Protein AF-A0A3D5SG42-F1 (afdb_monomer_lite)

Sequence (84 aa):
MFRKLFTLFILLALFSFVAPVFAYYSPGSPAGFVNDFAPMMSDGARTQLEQKLVQFAKDTSNEISVVTIASLKGDTIENFAEKL

Secondary structure (DSSP, 8-state):
-HHHHHHHHHHHHHHTT-----S--------SSEEESS--S-HHHHHHHHHHHHHHHHHHS----EEE-S--TT--HHHHHHT-

Structure (mmCIF, N/CA/C/O backbone):
data_AF-A0A3D5SG42-F1
#
_entry.id   AF-A0A3D5SG42-F1
#
loop_
_atom_site.group_PDB
_atom_site.id
_atom_site.type_symbol
_atom_site.label_atom_id
_atom_site.label_alt_id
_atom_site.label_comp_id
_atom_site.label_asym_id
_atom_site.label_entity_id
_atom_site.label_seq_id
_atom_site.pdbx_PDB_ins_code
_atom_site.Cartn_x
_atom_site.Cartn_y
_atom_site.Cartn_z
_atom_site.occupancy
_atom_site.B_iso_or_equiv
_atom_site.auth_seq_id
_atom_site.auth_comp_id
_atom_site.auth_asym_id
_atom_site.auth_atom_id
_atom_site.pdbx_PDB_model_num
ATOM 1 N N . MET A 1 1 ? 55.933 -15.549 2.002 1.00 72.12 1 MET A N 1
ATOM 2 C CA . MET A 1 1 ? 55.202 -14.304 2.333 1.00 72.12 1 MET A CA 1
ATOM 3 C C . MET A 1 1 ? 54.373 -13.793 1.151 1.00 72.12 1 MET A C 1
ATOM 5 O O . MET A 1 1 ? 53.164 -13.688 1.296 1.00 72.12 1 MET A O 1
ATOM 9 N N . PHE A 1 2 ? 54.968 -13.612 -0.037 1.00 80.62 2 PHE A N 1
ATOM 10 C CA . PHE A 1 2 ? 54.287 -13.119 -1.252 1.00 80.62 2 PHE A CA 1
ATOM 11 C C . PHE A 1 2 ? 53.032 -13.892 -1.692 1.00 80.62 2 PHE A C 1
ATOM 13 O O . PHE A 1 2 ? 52.035 -13.269 -2.030 1.00 80.62 2 PHE A O 1
ATOM 20 N N . ARG A 1 3 ? 53.026 -15.233 -1.624 1.00 83.94 3 ARG A N 1
ATOM 21 C CA . ARG A 1 3 ? 51.839 -16.036 -1.991 1.00 83.94 3 ARG A CA 1
ATOM 22 C C . ARG A 1 3 ? 50.622 -15.723 -1.114 1.00 83.94 3 ARG A C 1
ATOM 24 O O . ARG A 1 3 ? 49.526 -15.611 -1.634 1.00 83.94 3 ARG A O 1
ATOM 31 N N . LYS A 1 4 ? 50.826 -15.514 0.192 1.00 85.56 4 LYS A N 1
ATOM 32 C CA . LYS A 1 4 ? 49.746 -15.163 1.130 1.00 85.56 4 LYS A CA 1
ATOM 33 C C . LYS A 1 4 ? 49.217 -13.750 0.874 1.00 85.56 4 LYS A C 1
ATOM 35 O O . LYS A 1 4 ? 48.015 -13.537 0.937 1.00 85.56 4 LYS A O 1
ATOM 40 N N . LEU A 1 5 ? 50.110 -12.814 0.543 1.00 88.38 5 LEU A N 1
ATOM 41 C CA . LEU A 1 5 ? 49.739 -11.438 0.210 1.00 88.38 5 LEU A CA 1
ATOM 42 C C . LEU A 1 5 ? 48.959 -11.363 -1.112 1.00 88.38 5 LEU A C 1
ATOM 44 O O . LEU A 1 5 ? 47.963 -10.657 -1.197 1.00 88.38 5 LEU A O 1
ATOM 48 N N . PHE A 1 6 ? 49.361 -12.153 -2.110 1.00 92.62 6 PHE A N 1
ATOM 49 C CA . PHE A 1 6 ? 48.649 -12.272 -3.382 1.00 92.62 6 PHE A CA 1
ATOM 50 C C . PHE A 1 6 ? 47.261 -12.906 -3.212 1.00 92.62 6 PHE A C 1
ATOM 52 O O . PHE A 1 6 ? 46.280 -12.398 -3.745 1.00 92.62 6 PHE A O 1
ATOM 59 N N . THR A 1 7 ? 47.149 -13.970 -2.408 1.00 92.25 7 THR A N 1
ATOM 60 C CA . THR A 1 7 ? 45.847 -14.564 -2.068 1.00 92.25 7 THR A CA 1
ATOM 61 C C . THR A 1 7 ? 44.946 -13.574 -1.328 1.00 92.25 7 THR A C 1
ATOM 63 O O . THR A 1 7 ? 43.767 -13.478 -1.650 1.00 92.25 7 THR A O 1
ATOM 66 N N . LEU A 1 8 ? 45.489 -12.798 -0.383 1.00 94.00 8 LEU A N 1
ATOM 67 C CA . LEU A 1 8 ? 44.731 -11.767 0.331 1.00 94.00 8 LEU A CA 1
ATOM 68 C C . LEU A 1 8 ? 44.236 -10.662 -0.615 1.00 94.00 8 LEU A C 1
ATOM 70 O O . LEU A 1 8 ? 43.085 -10.248 -0.518 1.00 94.00 8 LEU A O 1
ATOM 74 N N . PHE A 1 9 ? 45.078 -10.227 -1.555 1.00 93.75 9 PHE A N 1
ATOM 75 C CA . PHE A 1 9 ? 44.709 -9.242 -2.571 1.00 93.75 9 PHE A CA 1
ATOM 76 C C . PHE A 1 9 ? 43.561 -9.735 -3.465 1.00 93.75 9 PHE A C 1
ATOM 78 O O . PHE A 1 9 ? 42.610 -8.994 -3.696 1.00 93.75 9 PHE A O 1
ATOM 85 N N . ILE A 1 10 ? 43.598 -11.000 -3.901 1.00 93.06 10 ILE A N 1
ATOM 86 C CA . ILE A 1 10 ? 42.507 -11.611 -4.679 1.00 93.06 10 ILE A CA 1
ATOM 87 C C . ILE A 1 10 ? 41.206 -11.669 -3.868 1.00 93.06 10 ILE A C 1
ATOM 89 O O . ILE A 1 10 ? 40.145 -11.355 -4.400 1.00 93.06 10 ILE A O 1
ATOM 93 N N . LEU A 1 11 ? 41.270 -12.037 -2.584 1.00 92.44 11 LEU A N 1
ATOM 94 C CA . LEU A 1 11 ? 40.084 -12.094 -1.724 1.00 92.44 11 LEU A CA 1
ATOM 95 C C . LEU A 1 11 ? 39.461 -10.710 -1.503 1.00 92.44 11 LEU A C 1
ATOM 97 O O . LEU A 1 11 ? 38.240 -10.584 -1.566 1.00 92.44 11 LEU A O 1
ATOM 101 N N . LEU A 1 12 ? 40.278 -9.670 -1.303 1.00 91.06 12 LEU A N 1
ATOM 102 C CA . LEU A 1 12 ? 39.775 -8.297 -1.209 1.00 91.06 12 LEU A CA 1
ATOM 103 C C . LEU A 1 12 ? 39.138 -7.834 -2.523 1.00 91.06 12 LEU A C 1
ATOM 105 O O . LEU A 1 12 ? 38.052 -7.261 -2.494 1.00 91.06 12 LEU A O 1
ATOM 109 N N . ALA A 1 13 ? 39.780 -8.113 -3.660 1.00 90.94 13 ALA A N 1
ATOM 110 C CA . ALA A 1 13 ? 39.253 -7.748 -4.971 1.00 90.94 13 ALA A CA 1
ATOM 111 C C . ALA A 1 13 ? 37.908 -8.434 -5.261 1.00 90.94 13 ALA A C 1
ATOM 113 O O . ALA A 1 13 ? 37.004 -7.793 -5.786 1.00 90.94 13 ALA A O 1
ATOM 114 N N . LEU A 1 14 ? 37.740 -9.703 -4.870 1.00 89.31 14 LEU A N 1
ATOM 115 C CA . LEU A 1 14 ? 36.469 -10.427 -4.995 1.00 89.31 14 LEU A CA 1
ATOM 116 C C . LEU A 1 14 ? 35.364 -9.829 -4.115 1.00 89.31 14 LEU A C 1
ATOM 118 O O . LEU A 1 14 ? 34.212 -9.765 -4.537 1.00 89.31 14 LEU A O 1
ATOM 122 N N . PHE A 1 15 ? 35.702 -9.356 -2.914 1.00 85.62 15 PHE A N 1
ATOM 123 C CA . PHE A 1 15 ? 34.729 -8.746 -2.008 1.00 85.62 15 PHE A CA 1
ATOM 124 C C . PHE A 1 15 ? 34.267 -7.354 -2.477 1.00 85.62 15 PHE A C 1
ATOM 126 O O . PHE A 1 15 ? 33.153 -6.939 -2.173 1.00 85.62 15 PHE A O 1
ATOM 133 N N . SER A 1 16 ? 35.077 -6.644 -3.273 1.00 84.69 16 SER A N 1
ATOM 134 C CA . SER A 1 16 ? 34.717 -5.330 -3.832 1.00 84.69 16 SER A CA 1
ATOM 135 C C . SER A 1 16 ? 33.586 -5.366 -4.872 1.00 84.69 16 SER A C 1
ATOM 137 O O . SER A 1 16 ? 33.050 -4.312 -5.200 1.00 84.69 16 SER A O 1
ATOM 139 N N . PHE A 1 17 ? 33.196 -6.544 -5.378 1.00 79.75 17 PHE A N 1
ATOM 140 C CA . PHE A 1 17 ? 32.115 -6.697 -6.367 1.00 79.75 17 PHE A CA 1
ATOM 141 C C . PHE A 1 17 ? 30.742 -7.027 -5.762 1.00 79.75 17 PHE A C 1
ATOM 143 O O . PHE A 1 17 ? 29.783 -7.243 -6.505 1.00 79.75 17 PHE A O 1
ATOM 150 N N . VAL A 1 18 ? 30.606 -7.061 -4.434 1.00 80.00 18 VAL A N 1
ATOM 151 C CA . VAL A 1 18 ? 29.307 -7.305 -3.794 1.00 80.00 18 VAL A CA 1
ATOM 152 C C . VAL A 1 18 ? 28.476 -6.019 -3.839 1.00 80.00 18 VAL A C 1
ATOM 154 O O . VAL A 1 18 ? 28.635 -5.129 -3.006 1.00 80.00 18 VAL A O 1
ATOM 157 N N . ALA A 1 19 ? 27.590 -5.904 -4.830 1.00 76.06 19 ALA A N 1
ATOM 158 C CA . ALA A 1 19 ? 26.589 -4.843 -4.855 1.00 76.06 19 ALA A CA 1
ATOM 159 C C . ALA A 1 19 ? 25.517 -5.106 -3.779 1.00 76.06 19 ALA A C 1
ATOM 161 O O . ALA A 1 19 ? 25.094 -6.256 -3.619 1.00 76.06 19 ALA A O 1
ATOM 162 N N . PRO A 1 20 ? 25.045 -4.077 -3.050 1.00 73.19 20 PRO A N 1
ATOM 163 C CA . PRO A 1 20 ? 23.927 -4.243 -2.135 1.00 73.19 20 PRO A CA 1
ATOM 164 C C . PRO A 1 20 ? 22.684 -4.645 -2.935 1.00 73.19 20 PRO A C 1
ATOM 166 O O . PRO A 1 20 ? 22.216 -3.908 -3.802 1.00 73.19 20 PRO A O 1
ATOM 169 N N . VAL A 1 21 ? 22.151 -5.830 -2.647 1.00 71.12 21 VAL A N 1
ATOM 170 C CA . VAL A 1 21 ? 20.852 -6.260 -3.163 1.00 71.12 21 VAL A CA 1
ATOM 171 C C . VAL A 1 21 ? 19.801 -5.769 -2.176 1.00 71.12 21 VAL A C 1
ATOM 173 O O . VAL A 1 21 ? 19.732 -6.246 -1.044 1.00 71.12 21 VAL A O 1
ATOM 176 N N . PHE A 1 22 ? 18.996 -4.788 -2.583 1.00 66.88 22 PHE A N 1
ATOM 177 C CA . PHE A 1 22 ? 17.849 -4.354 -1.792 1.00 66.88 22 PHE A CA 1
ATOM 178 C C . PHE A 1 22 ? 16.763 -5.430 -1.871 1.00 66.88 22 PHE A C 1
ATOM 180 O O . PHE A 1 22 ? 16.127 -5.606 -2.905 1.00 66.88 22 PHE A O 1
ATOM 187 N N . ALA A 1 23 ? 16.565 -6.161 -0.773 1.00 71.81 23 ALA A N 1
ATOM 188 C CA . ALA A 1 23 ? 15.529 -7.190 -0.657 1.00 71.81 23 ALA A CA 1
ATOM 189 C C . ALA A 1 23 ? 14.109 -6.611 -0.492 1.00 71.81 23 ALA A C 1
ATOM 191 O O . ALA A 1 23 ? 13.139 -7.365 -0.433 1.00 71.81 23 ALA A O 1
ATOM 192 N N . TYR A 1 24 ? 13.981 -5.288 -0.368 1.00 79.19 24 TYR A N 1
ATOM 193 C CA . TYR A 1 24 ? 12.712 -4.582 -0.254 1.00 79.19 24 TYR A CA 1
ATOM 194 C C . TYR A 1 24 ? 12.744 -3.314 -1.102 1.00 79.19 24 TYR A C 1
ATOM 196 O O . TYR A 1 24 ? 13.701 -2.539 -1.054 1.00 79.19 24 TYR A O 1
ATOM 204 N N . TYR A 1 25 ? 11.677 -3.113 -1.864 1.00 85.56 25 TYR A N 1
ATOM 205 C CA . TYR A 1 25 ? 11.408 -1.893 -2.606 1.00 85.56 25 TYR A CA 1
ATOM 206 C C . TYR A 1 25 ? 10.228 -1.195 -1.930 1.00 85.56 25 TYR A C 1
ATOM 208 O O . TYR A 1 25 ? 9.110 -1.700 -1.972 1.00 85.56 25 TYR A O 1
ATOM 216 N N . SER A 1 26 ? 10.482 -0.041 -1.308 1.00 89.31 26 SER A N 1
ATOM 217 C CA . SER A 1 26 ? 9.409 0.771 -0.735 1.00 89.31 26 SER A CA 1
ATOM 218 C C . SER A 1 26 ? 8.625 1.467 -1.854 1.00 89.31 26 SER A C 1
ATOM 220 O O . SER A 1 26 ? 9.244 2.104 -2.715 1.00 89.31 26 SER A O 1
ATOM 222 N N . PRO A 1 27 ? 7.283 1.390 -1.851 1.00 91.56 27 PRO A N 1
ATOM 223 C CA . PRO A 1 27 ? 6.466 2.049 -2.863 1.00 91.56 27 PRO A CA 1
ATOM 224 C C . PRO A 1 27 ? 6.309 3.564 -2.625 1.00 91.56 27 PRO A C 1
ATOM 226 O O . PRO A 1 27 ? 5.940 4.285 -3.549 1.00 91.56 27 PRO A O 1
ATOM 229 N N . GLY A 1 28 ? 6.629 4.061 -1.425 1.00 91.12 28 GLY A N 1
ATOM 230 C CA . GLY A 1 28 ? 6.528 5.472 -1.050 1.00 91.12 28 GLY A CA 1
ATOM 231 C C . GLY A 1 28 ? 6.193 5.661 0.430 1.00 91.12 28 GLY A C 1
ATOM 232 O O . GLY A 1 2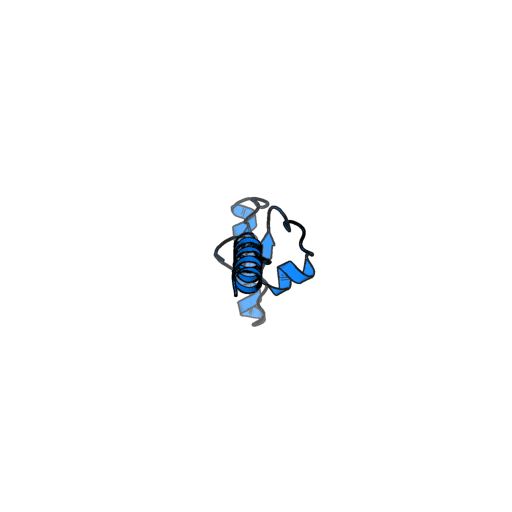8 ? 6.053 4.693 1.176 1.00 91.12 28 GLY A O 1
ATOM 233 N N . SER A 1 29 ? 6.065 6.917 0.866 1.00 93.06 29 SER A N 1
ATOM 234 C CA . SER A 1 29 ? 5.582 7.231 2.216 1.00 93.06 29 SER A CA 1
ATOM 235 C C . SER A 1 29 ? 4.056 7.122 2.279 1.00 93.06 29 SER A C 1
ATOM 237 O O . SER A 1 29 ? 3.390 7.632 1.373 1.00 93.06 29 SER A O 1
ATOM 239 N N . PRO A 1 30 ? 3.490 6.500 3.326 1.00 92.75 30 PRO A N 1
ATOM 240 C CA . PRO A 1 30 ? 2.047 6.399 3.473 1.00 92.75 30 PRO A CA 1
ATOM 241 C C . PRO A 1 30 ? 1.418 7.783 3.692 1.00 92.75 30 PRO A C 1
ATOM 243 O O . PRO A 1 30 ? 1.972 8.626 4.399 1.00 92.75 30 PRO A O 1
ATOM 246 N N . ALA A 1 31 ? 0.259 8.008 3.078 1.00 91.50 31 ALA A N 1
ATOM 247 C CA . ALA A 1 31 ? -0.498 9.259 3.134 1.00 91.50 31 ALA A CA 1
ATOM 248 C C . ALA A 1 31 ? -1.837 9.129 3.886 1.00 91.50 31 ALA A C 1
ATOM 250 O O . ALA A 1 31 ? -2.443 10.145 4.222 1.00 91.50 31 ALA A O 1
ATOM 251 N N . GLY A 1 32 ? -2.294 7.902 4.147 1.00 95.31 32 GLY A N 1
ATOM 252 C CA . GLY A 1 32 ? -3.570 7.602 4.799 1.00 95.31 32 GLY A CA 1
ATOM 253 C C . GLY A 1 32 ? -3.892 6.108 4.749 1.00 95.31 32 GLY A C 1
ATOM 254 O O . GLY A 1 32 ? -2.993 5.285 4.548 1.00 95.31 32 GLY A O 1
ATOM 255 N N . PHE A 1 33 ? -5.174 5.764 4.889 1.00 97.88 33 PHE A N 1
ATOM 256 C CA . PHE A 1 33 ? -5.648 4.380 4.765 1.00 97.88 33 PHE A CA 1
ATOM 257 C C . PHE A 1 33 ? -5.599 3.883 3.310 1.00 97.88 33 PHE A C 1
ATOM 259 O O . PHE A 1 33 ? -5.520 2.682 3.077 1.00 97.88 33 PHE A O 1
ATOM 266 N N . VAL A 1 34 ? -5.619 4.774 2.316 1.00 98.12 34 VAL A N 1
ATOM 267 C CA . VAL A 1 34 ? -5.533 4.448 0.887 1.00 98.12 34 VAL A CA 1
ATOM 268 C C . VAL A 1 34 ? -4.282 5.066 0.265 1.00 98.12 34 VAL A C 1
ATOM 270 O O . VAL A 1 34 ? -4.160 6.282 0.119 1.00 98.12 34 VAL A O 1
ATOM 273 N N . ASN A 1 35 ? -3.369 4.207 -0.180 1.00 97.31 35 ASN A N 1
ATOM 274 C CA . ASN A 1 35 ? -2.071 4.562 -0.745 1.00 97.31 35 ASN A CA 1
ATOM 275 C C . ASN A 1 35 ? -1.976 4.075 -2.200 1.00 97.31 35 ASN A C 1
ATOM 277 O O . ASN A 1 35 ? -1.565 2.948 -2.478 1.00 97.31 35 ASN A O 1
ATOM 281 N N . ASP A 1 36 ? -2.399 4.925 -3.138 1.00 97.12 36 ASP A N 1
ATOM 282 C CA . ASP A 1 36 ? -2.429 4.605 -4.570 1.00 97.12 36 ASP A CA 1
ATOM 283 C C . ASP A 1 36 ? -1.112 4.996 -5.268 1.00 97.12 36 ASP A C 1
ATOM 285 O O . ASP A 1 36 ? -1.011 6.073 -5.857 1.00 97.12 36 ASP A O 1
ATOM 289 N N . PHE A 1 37 ? -0.082 4.145 -5.184 1.00 96.62 37 PHE A N 1
ATOM 290 C CA . PHE A 1 37 ? 1.222 4.400 -5.820 1.00 96.62 37 PHE A CA 1
ATOM 291 C C . PHE A 1 37 ? 1.273 3.965 -7.297 1.00 96.62 37 PHE A C 1
ATOM 293 O O . PHE A 1 37 ? 2.301 4.127 -7.958 1.00 96.62 37 PHE A O 1
ATOM 300 N N . ALA A 1 38 ? 0.181 3.406 -7.829 1.00 96.38 38 ALA A N 1
ATOM 301 C CA . ALA A 1 38 ? 0.078 2.878 -9.193 1.00 96.38 38 ALA A CA 1
ATOM 302 C C . ALA A 1 38 ? -0.964 3.599 -10.074 1.00 96.38 38 ALA A C 1
ATOM 304 O O . ALA A 1 38 ? -1.371 3.058 -11.100 1.00 96.38 38 ALA A O 1
ATOM 305 N N . PRO A 1 39 ? -1.290 4.857 -9.74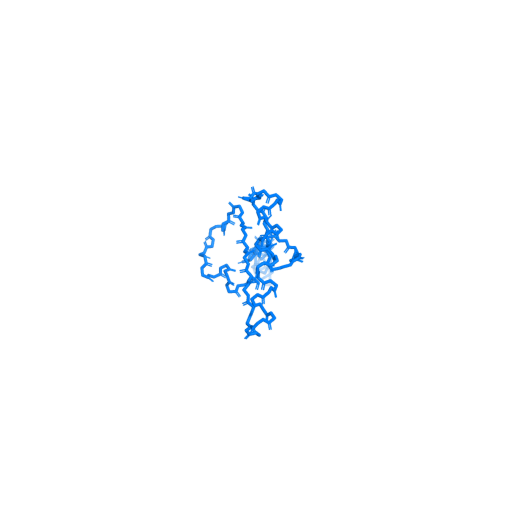6 1.00 94.00 39 PRO A N 1
ATOM 306 C CA . PRO A 1 39 ? -2.492 5.583 -10.196 1.00 94.00 39 PRO A CA 1
ATOM 307 C C . PRO A 1 39 ? -3.671 4.720 -10.691 1.00 94.00 39 PRO A C 1
ATOM 309 O O . PRO A 1 39 ? -4.156 4.883 -11.811 1.00 94.00 39 PRO A O 1
ATOM 312 N N . MET A 1 40 ? -4.125 3.775 -9.865 1.00 96.88 40 MET A N 1
ATOM 313 C CA . MET A 1 40 ? -5.193 2.828 -10.212 1.00 96.88 40 MET A CA 1
ATOM 314 C C . MET A 1 40 ? -6.590 3.363 -9.883 1.00 96.88 40 MET A C 1
ATOM 316 O O . MET A 1 40 ? -7.587 2.765 -10.291 1.00 96.88 40 MET A O 1
ATOM 320 N N . MET A 1 41 ? -6.685 4.461 -9.130 1.00 96.94 41 MET A N 1
ATOM 321 C CA . MET A 1 41 ? -7.943 5.049 -8.685 1.00 96.94 41 MET A CA 1
ATOM 322 C C . MET A 1 41 ? -8.068 6.499 -9.158 1.00 96.94 41 MET A C 1
ATOM 324 O O . MET A 1 41 ? -7.097 7.248 -9.219 1.00 96.94 41 MET A O 1
ATOM 328 N N . SER A 1 42 ? -9.295 6.931 -9.458 1.00 98.00 42 SER A N 1
ATOM 329 C CA . SER A 1 42 ? -9.577 8.362 -9.591 1.00 98.00 42 SER A CA 1
ATOM 330 C C . SER A 1 42 ? -9.531 9.037 -8.219 1.00 98.00 42 SER A C 1
ATOM 332 O O . SER A 1 42 ? -9.792 8.396 -7.197 1.00 98.00 42 SER A O 1
ATOM 334 N N . ASP A 1 43 ? -9.286 10.349 -8.185 1.00 96.19 43 ASP A N 1
ATOM 335 C CA . ASP A 1 43 ? -9.271 11.108 -6.928 1.00 96.19 43 ASP A CA 1
ATOM 336 C C . ASP A 1 43 ? -10.569 10.941 -6.130 1.00 96.19 43 ASP A C 1
ATOM 338 O O . ASP A 1 43 ? -10.532 10.707 -4.924 1.00 96.19 43 ASP A O 1
ATOM 342 N N . GLY A 1 44 ? -11.719 10.968 -6.812 1.00 98.12 44 GLY A N 1
ATOM 343 C CA . GLY A 1 44 ? -13.020 10.770 -6.175 1.00 98.12 44 GLY A CA 1
ATOM 344 C C . GLY A 1 44 ? -13.179 9.379 -5.556 1.00 98.12 44 GLY A C 1
ATOM 345 O O . GLY A 1 44 ? -13.654 9.270 -4.427 1.00 98.12 44 GLY A O 1
ATOM 346 N N . ALA A 1 45 ? -12.753 8.321 -6.256 1.00 98.12 45 ALA A N 1
ATOM 347 C CA . ALA A 1 45 ? -12.817 6.954 -5.737 1.00 98.12 45 ALA A CA 1
ATOM 348 C C . ALA A 1 45 ? -11.883 6.763 -4.534 1.00 98.12 45 ALA A C 1
ATOM 350 O O . ALA A 1 45 ? -12.291 6.18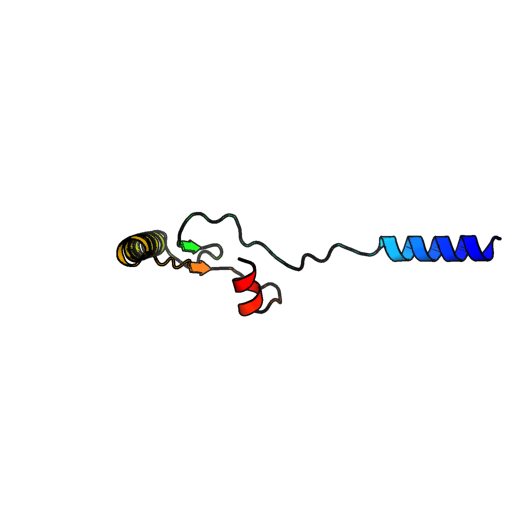9 -3.524 1.00 98.12 45 ALA A O 1
ATOM 351 N N . ARG A 1 46 ? -10.664 7.310 -4.613 1.00 97.81 46 ARG A N 1
ATOM 352 C CA . ARG A 1 46 ? -9.691 7.295 -3.517 1.00 97.81 46 ARG A CA 1
ATOM 353 C C . ARG A 1 46 ? -10.239 7.999 -2.276 1.00 97.81 46 ARG A C 1
ATOM 355 O O . ARG A 1 46 ? -10.220 7.417 -1.199 1.00 97.81 46 ARG A O 1
ATOM 362 N N . THR A 1 47 ? -10.788 9.207 -2.420 1.00 98.12 47 THR A N 1
ATOM 363 C CA . THR A 1 47 ? -11.369 9.957 -1.294 1.00 98.12 47 THR A CA 1
ATOM 364 C C . THR A 1 47 ? -12.567 9.239 -0.671 1.00 98.12 47 THR A C 1
ATOM 366 O O . THR A 1 47 ? -12.682 9.199 0.552 1.00 98.12 47 THR A O 1
ATOM 369 N N . GLN A 1 48 ? -13.451 8.652 -1.481 1.00 98.56 48 GLN A N 1
ATOM 370 C CA . GLN A 1 48 ? -14.598 7.898 -0.963 1.00 98.56 48 GLN A CA 1
ATOM 371 C C . GLN A 1 48 ? -14.160 6.645 -0.195 1.00 98.56 48 GLN A C 1
ATOM 373 O O . GLN A 1 48 ? -14.709 6.351 0.869 1.00 98.56 48 GLN A O 1
ATOM 378 N N . LEU A 1 49 ? -13.165 5.916 -0.711 1.00 98.56 49 LEU A N 1
ATOM 379 C CA . LEU A 1 49 ? -12.618 4.745 -0.033 1.00 98.56 49 LEU A CA 1
ATOM 380 C C . LEU A 1 49 ? -11.930 5.139 1.280 1.00 98.56 49 LEU A C 1
ATOM 382 O O . LEU A 1 49 ? -12.217 4.528 2.303 1.00 98.56 49 LEU A O 1
ATOM 386 N N . GLU A 1 50 ? -11.118 6.198 1.276 1.00 98.62 50 GLU A N 1
ATOM 387 C CA . GLU A 1 50 ? -10.469 6.737 2.478 1.00 98.62 50 GLU A CA 1
ATOM 388 C C . GLU A 1 50 ? -11.496 7.037 3.576 1.00 98.62 50 GLU A C 1
ATOM 390 O O . GLU A 1 50 ? -11.386 6.544 4.695 1.00 98.62 50 GLU A O 1
ATOM 395 N N . GLN A 1 51 ? -12.558 7.779 3.248 1.00 98.62 51 GLN A N 1
ATOM 396 C CA . GLN A 1 51 ? -13.615 8.120 4.205 1.00 98.62 51 GLN A CA 1
ATOM 397 C C . GLN A 1 51 ? -14.307 6.880 4.775 1.00 98.62 51 GLN A C 1
ATOM 399 O O . GLN A 1 51 ? -14.605 6.827 5.970 1.00 98.62 51 GLN A O 1
ATOM 404 N N . LYS A 1 52 ? -14.537 5.866 3.936 1.00 98.75 52 LYS A N 1
ATOM 405 C CA . LYS A 1 52 ? -15.129 4.599 4.367 1.00 98.75 52 LYS A CA 1
ATOM 406 C C . LYS A 1 52 ? -14.222 3.861 5.352 1.00 98.75 52 LYS A C 1
ATOM 408 O O . LYS A 1 52 ? -14.722 3.355 6.354 1.00 98.75 52 LYS A O 1
ATOM 413 N N . LEU A 1 53 ? -12.918 3.804 5.087 1.00 98.75 53 LEU A N 1
ATOM 414 C CA . LEU A 1 53 ? -11.951 3.124 5.954 1.00 98.75 53 LEU A CA 1
ATOM 415 C C . LEU A 1 53 ? -11.731 3.886 7.268 1.00 98.75 53 LEU A C 1
ATOM 417 O O . LEU A 1 53 ? -11.710 3.266 8.327 1.00 98.75 53 LEU A O 1
ATOM 421 N N . VAL A 1 54 ? -11.711 5.222 7.228 1.00 98.56 54 VAL A N 1
ATOM 422 C CA . VAL A 1 54 ? -11.713 6.075 8.430 1.00 98.56 54 VAL A CA 1
ATOM 423 C C . VAL A 1 54 ? -12.935 5.787 9.305 1.00 98.56 54 VAL A C 1
ATOM 425 O O . VAL A 1 54 ? -12.812 5.673 10.524 1.00 98.56 54 VAL A O 1
ATOM 428 N N . GLN A 1 55 ? -14.126 5.687 8.706 1.00 98.75 55 GLN A N 1
ATOM 429 C CA . GLN A 1 55 ? -15.349 5.400 9.454 1.00 98.75 55 GLN A CA 1
ATOM 430 C C . GLN A 1 55 ? -15.331 3.980 10.031 1.00 98.75 55 GLN A C 1
ATOM 432 O O . GLN A 1 55 ? -15.628 3.797 11.206 1.00 98.75 55 GLN A O 1
ATOM 437 N N . PHE A 1 56 ? -14.890 2.992 9.248 1.00 98.81 56 PHE A N 1
ATOM 438 C CA . PHE A 1 56 ? -14.717 1.618 9.717 1.00 98.81 56 PHE A CA 1
ATOM 439 C C . PHE A 1 56 ? -13.766 1.529 10.921 1.00 98.81 56 PHE A C 1
ATOM 441 O O . PHE A 1 56 ? -14.081 0.850 11.901 1.00 98.81 56 PHE A O 1
ATOM 448 N N . ALA A 1 57 ? -12.640 2.247 10.879 1.00 98.69 57 ALA A N 1
ATOM 449 C CA . ALA A 1 57 ? -11.686 2.292 11.982 1.00 98.69 57 ALA A CA 1
ATOM 450 C C . ALA A 1 57 ? -12.296 2.894 13.252 1.00 98.69 57 ALA A C 1
ATOM 452 O O . ALA A 1 57 ? -12.105 2.354 14.340 1.00 98.69 57 ALA A O 1
ATOM 453 N N . LYS A 1 58 ? -13.100 3.956 13.124 1.00 98.50 58 LYS A N 1
ATOM 454 C CA . LYS A 1 58 ? -13.834 4.544 14.258 1.00 98.50 58 LYS A CA 1
ATOM 455 C C . LYS A 1 58 ? -14.869 3.589 14.846 1.00 98.50 58 LYS A C 1
ATOM 457 O O . LYS A 1 58 ? -14.972 3.489 16.064 1.00 98.50 58 LYS A O 1
ATOM 462 N N . ASP A 1 59 ? -15.616 2.896 13.993 1.00 98.69 59 ASP A N 1
ATOM 463 C CA . ASP A 1 59 ? -16.744 2.063 14.420 1.00 98.69 59 ASP A CA 1
ATOM 464 C C . ASP A 1 59 ? -16.299 0.727 15.019 1.00 98.69 59 ASP A C 1
ATOM 466 O O . ASP A 1 59 ? -16.990 0.158 15.862 1.00 98.69 59 ASP A O 1
ATOM 470 N N . THR A 1 60 ? -15.147 0.212 14.586 1.00 98.50 60 THR A N 1
ATOM 471 C CA . THR A 1 60 ? -14.700 -1.142 14.939 1.00 98.50 60 THR A CA 1
ATOM 472 C C . THR A 1 60 ? -13.401 -1.182 15.731 1.00 98.50 60 THR A C 1
ATOM 474 O O . THR A 1 60 ? -13.056 -2.238 16.252 1.00 98.50 60 THR A O 1
ATOM 477 N N . SER A 1 61 ? -12.672 -0.064 15.819 1.00 98.19 61 SER A N 1
ATOM 478 C CA . SER A 1 61 ? -11.290 -0.009 16.320 1.00 98.19 61 SER A CA 1
ATOM 479 C C . SER A 1 61 ? -10.295 -0.889 15.537 1.00 98.19 61 SER A C 1
ATOM 481 O O . SER A 1 61 ? -9.182 -1.103 16.009 1.00 98.19 61 SER A O 1
ATOM 483 N N . ASN A 1 62 ? -10.668 -1.390 14.349 1.00 98.31 62 ASN A N 1
ATOM 484 C CA . ASN A 1 62 ? -9.782 -2.133 13.447 1.00 98.31 62 ASN A CA 1
ATOM 485 C C . ASN A 1 62 ? -9.383 -1.270 12.249 1.00 98.31 62 ASN A C 1
ATOM 487 O O . ASN A 1 62 ? -10.220 -0.589 11.660 1.00 98.31 62 ASN A O 1
ATOM 491 N N . GLU A 1 63 ? -8.123 -1.356 11.838 1.00 97.56 63 GLU A N 1
ATOM 492 C CA . GLU A 1 63 ? -7.588 -0.617 10.697 1.00 97.56 63 GL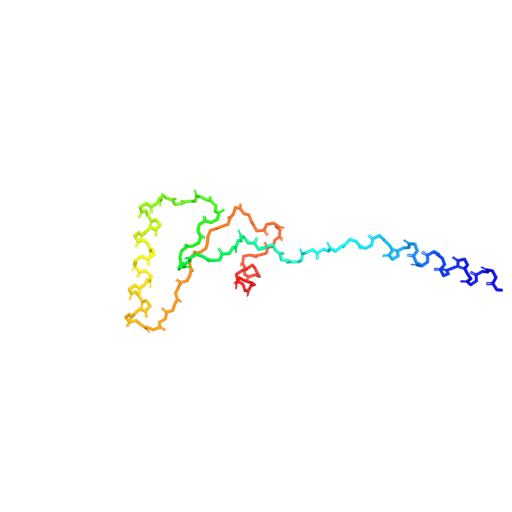U A CA 1
ATOM 493 C C . GLU A 1 63 ? -7.473 -1.506 9.454 1.00 97.56 63 GLU A C 1
ATOM 495 O O . GLU A 1 63 ? -7.075 -2.668 9.531 1.00 97.56 63 GLU A O 1
ATOM 500 N N . ILE A 1 64 ? -7.820 -0.943 8.295 1.00 97.75 64 ILE A N 1
ATOM 501 C CA . ILE A 1 64 ? -7.604 -1.555 6.984 1.00 97.75 64 ILE A CA 1
ATOM 502 C C . ILE A 1 64 ? -6.845 -0.538 6.136 1.00 97.75 64 ILE A C 1
ATOM 504 O O . ILE A 1 64 ? -7.355 0.556 5.900 1.00 97.75 64 ILE A O 1
ATOM 508 N N . SER A 1 65 ? -5.663 -0.922 5.653 1.00 96.94 65 SER A N 1
ATOM 509 C CA . SER A 1 65 ? -4.894 -0.150 4.676 1.00 96.94 65 SER A CA 1
ATOM 510 C C . SER A 1 65 ? -5.017 -0.783 3.290 1.00 96.94 65 SER A C 1
ATOM 512 O O . SER A 1 65 ? -4.971 -2.005 3.140 1.00 96.94 65 SER A O 1
ATOM 514 N N . VAL A 1 66 ? -5.194 0.049 2.269 1.00 97.38 66 VAL A N 1
ATOM 515 C CA . VAL A 1 66 ? -5.282 -0.345 0.863 1.00 97.38 66 VAL A CA 1
ATOM 516 C C . VAL A 1 66 ? -4.117 0.286 0.126 1.00 97.38 66 VAL A C 1
ATOM 518 O O . VAL A 1 66 ? -4.015 1.507 0.046 1.00 97.38 66 VAL A O 1
ATOM 521 N N . VAL A 1 67 ? -3.250 -0.545 -0.445 1.00 97.00 67 VAL A N 1
ATOM 522 C CA . VAL A 1 67 ? -2.062 -0.100 -1.176 1.00 97.00 67 VAL A CA 1
ATOM 523 C C . VAL A 1 67 ? -2.121 -0.632 -2.601 1.00 97.00 67 VAL A C 1
ATOM 525 O O . VAL A 1 67 ? -2.376 -1.816 -2.816 1.00 97.00 67 VAL A O 1
ATOM 528 N N . THR A 1 68 ? -1.863 0.229 -3.583 1.00 96.50 68 THR A N 1
ATOM 529 C CA . THR A 1 68 ? -1.612 -0.193 -4.966 1.00 96.50 68 THR A CA 1
ATOM 530 C C . THR A 1 68 ? -0.157 0.093 -5.308 1.00 96.50 68 THR A C 1
ATOM 532 O O . THR A 1 68 ? 0.408 1.113 -4.918 1.00 96.50 68 THR A O 1
ATOM 535 N N . ILE A 1 69 ? 0.467 -0.824 -6.039 1.00 95.69 69 ILE A N 1
ATOM 536 C CA . ILE A 1 69 ? 1.856 -0.715 -6.486 1.00 95.69 69 ILE A CA 1
ATOM 537 C C . ILE A 1 69 ? 1.935 -1.129 -7.950 1.00 95.69 69 ILE A C 1
ATOM 539 O O . ILE A 1 69 ? 1.195 -2.001 -8.401 1.00 95.69 69 ILE A O 1
ATOM 543 N N . ALA A 1 70 ? 2.839 -0.509 -8.707 1.00 94.38 70 ALA A N 1
ATOM 544 C CA . ALA A 1 70 ? 2.952 -0.782 -10.139 1.00 94.38 70 ALA A CA 1
ATOM 545 C C . ALA A 1 70 ? 3.539 -2.176 -10.434 1.00 94.38 70 ALA A C 1
ATOM 547 O O . ALA A 1 70 ? 3.363 -2.712 -11.525 1.00 94.38 70 ALA A O 1
ATOM 548 N N . SER A 1 71 ? 4.298 -2.750 -9.495 1.00 93.50 71 SER A N 1
ATOM 549 C CA . SER A 1 71 ? 4.959 -4.046 -9.658 1.00 93.50 71 SER A CA 1
ATOM 550 C C . SER A 1 71 ? 5.493 -4.568 -8.325 1.00 93.50 71 SER A C 1
ATOM 552 O O . SER A 1 71 ? 5.979 -3.784 -7.515 1.00 93.50 71 SER A O 1
ATOM 554 N N . LEU A 1 72 ? 5.513 -5.895 -8.162 1.00 93.12 72 LEU A N 1
ATOM 555 C CA . LEU A 1 72 ? 6.182 -6.592 -7.055 1.00 93.12 72 LEU A CA 1
ATOM 556 C C . LEU A 1 72 ? 7.706 -6.710 -7.231 1.00 93.12 72 LEU A C 1
ATOM 558 O O . LEU A 1 72 ? 8.390 -7.207 -6.346 1.00 93.12 72 LEU A O 1
ATOM 562 N N . LYS A 1 73 ? 8.257 -6.297 -8.383 1.00 91.62 73 LYS A N 1
ATOM 563 C CA . LYS A 1 73 ? 9.705 -6.340 -8.683 1.00 91.62 73 LYS A CA 1
ATOM 564 C C . LYS A 1 73 ? 10.363 -7.715 -8.459 1.00 91.62 73 LYS A C 1
ATOM 566 O O . LYS A 1 73 ? 11.546 -7.791 -8.146 1.00 91.62 73 LYS A O 1
ATOM 571 N N . GLY A 1 74 ? 9.610 -8.791 -8.690 1.00 90.62 74 GLY A N 1
ATOM 572 C CA . GLY A 1 74 ? 10.083 -10.170 -8.529 1.00 90.62 74 GLY A CA 1
ATOM 573 C C . GLY A 1 74 ? 9.867 -10.759 -7.133 1.00 90.62 74 GLY A C 1
ATOM 574 O O . GLY A 1 74 ? 10.265 -11.898 -6.911 1.00 90.62 74 GLY A O 1
ATOM 575 N N . ASP A 1 75 ? 9.233 -10.021 -6.219 1.00 91.50 75 ASP A N 1
ATOM 576 C CA . ASP A 1 75 ? 8.797 -10.533 -4.920 1.00 91.50 75 ASP A CA 1
ATOM 577 C C . ASP A 1 75 ? 7.424 -11.235 -5.002 1.00 91.50 75 ASP A C 1
ATOM 579 O O . ASP A 1 75 ? 6.688 -11.101 -5.985 1.00 91.50 75 ASP A O 1
ATOM 583 N N . THR A 1 76 ? 7.072 -11.981 -3.955 1.00 94.00 76 THR A N 1
ATOM 584 C CA . THR A 1 76 ? 5.718 -12.519 -3.739 1.00 94.00 76 THR A CA 1
ATOM 585 C C . THR A 1 76 ? 4.820 -11.461 -3.105 1.00 94.00 76 THR A C 1
ATOM 587 O O . THR A 1 76 ? 5.303 -10.570 -2.403 1.00 94.00 76 THR A O 1
ATOM 590 N N . ILE A 1 77 ? 3.509 -11.549 -3.335 1.00 93.69 77 ILE A N 1
ATOM 591 C CA . ILE A 1 77 ? 2.564 -10.584 -2.759 1.00 93.69 77 ILE A CA 1
ATOM 592 C C . ILE A 1 77 ? 2.526 -10.687 -1.231 1.00 93.69 77 ILE A C 1
ATOM 594 O O . ILE A 1 77 ? 2.428 -9.670 -0.555 1.00 93.69 77 ILE A O 1
ATOM 598 N N . GLU A 1 78 ? 2.678 -11.893 -0.687 1.00 94.81 78 GLU A N 1
ATOM 599 C CA . GLU A 1 78 ? 2.678 -12.168 0.747 1.00 94.81 78 GLU A CA 1
ATOM 600 C C . GLU A 1 78 ? 3.895 -11.543 1.434 1.00 94.81 78 GLU A C 1
ATOM 602 O O . GLU A 1 78 ? 3.743 -10.820 2.415 1.00 94.81 78 GLU A O 1
ATOM 607 N N . ASN A 1 79 ? 5.098 -11.767 0.892 1.00 93.19 79 ASN A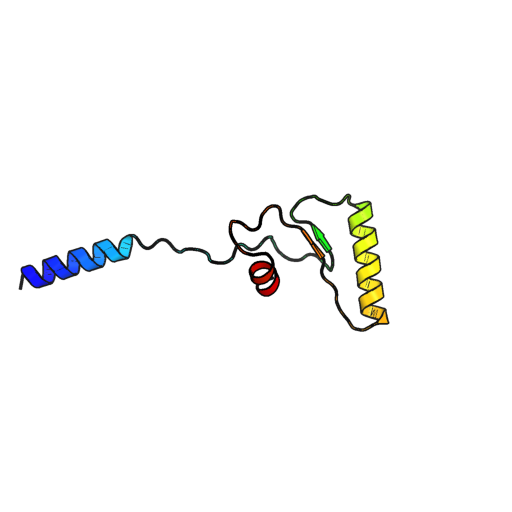 N 1
ATOM 608 C CA . ASN A 1 79 ? 6.326 -11.182 1.437 1.00 93.19 79 ASN A CA 1
ATOM 609 C C . ASN A 1 79 ? 6.359 -9.659 1.262 1.00 93.19 79 ASN A C 1
ATOM 611 O O . ASN A 1 79 ? 6.911 -8.953 2.099 1.00 93.19 79 ASN A O 1
ATOM 615 N N . PHE A 1 80 ? 5.777 -9.134 0.182 1.00 92.88 80 PHE A N 1
ATOM 616 C CA . PHE A 1 80 ? 5.669 -7.690 0.011 1.00 92.88 80 PHE A CA 1
ATOM 617 C C . PHE A 1 80 ? 4.719 -7.081 1.048 1.00 92.88 80 PHE A C 1
ATOM 619 O O . PHE A 1 80 ? 5.066 -6.085 1.672 1.00 92.88 80 PHE A O 1
ATOM 626 N N . ALA A 1 81 ? 3.551 -7.697 1.259 1.00 93.06 81 ALA A N 1
ATOM 627 C CA . ALA A 1 81 ? 2.555 -7.227 2.217 1.00 93.06 81 ALA A CA 1
ATOM 628 C C . ALA A 1 81 ? 3.044 -7.282 3.672 1.00 93.06 81 ALA A C 1
ATOM 630 O O . ALA A 1 81 ? 2.676 -6.419 4.459 1.00 93.06 81 ALA A O 1
ATOM 631 N N . GLU A 1 82 ? 3.879 -8.261 4.027 1.00 93.25 82 GLU A N 1
ATOM 632 C CA . GLU A 1 82 ? 4.469 -8.377 5.369 1.00 93.25 82 GLU A CA 1
ATOM 633 C C . GLU A 1 82 ? 5.503 -7.280 5.675 1.00 93.25 82 GLU A C 1
ATOM 635 O O . GLU A 1 82 ? 5.638 -6.875 6.826 1.00 93.25 82 GLU A O 1
ATOM 640 N N . LYS A 1 83 ? 6.186 -6.756 4.649 1.00 90.19 83 LYS A N 1
ATOM 641 C CA . LYS A 1 83 ? 7.203 -5.696 4.781 1.00 90.19 83 LYS A CA 1
ATOM 642 C C . LYS A 1 83 ? 6.651 -4.266 4.736 1.00 90.19 83 LYS A C 1
ATOM 644 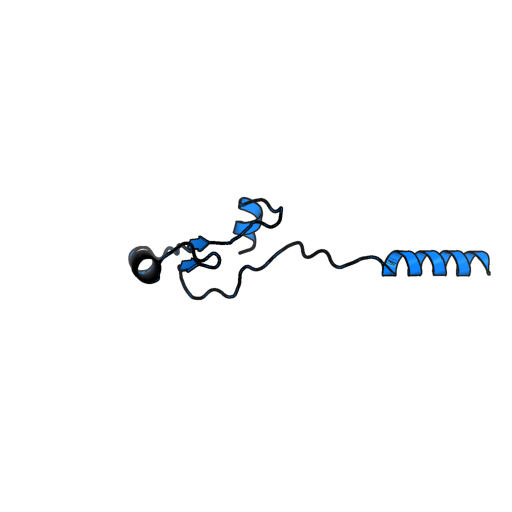O O . LYS A 1 83 ? 7.436 -3.330 4.917 1.00 90.19 83 LYS A O 1
ATOM 649 N N . LEU A 1 84 ? 5.375 -4.094 4.381 1.00 89.12 84 LEU A N 1
ATOM 650 C CA . LEU A 1 84 ? 4.737 -2.781 4.218 1.00 89.12 84 LEU A CA 1
ATOM 651 C C . LEU A 1 84 ? 4.607 -2.009 5.535 1.00 89.12 84 LEU A C 1
ATOM 653 O O . LEU A 1 84 ? 4.385 -2.638 6.591 1.00 89.12 84 LEU A O 1
#

Radius of gyration: 22.75 Å; chains: 1; bounding box: 72×27×26 Å

pLDDT: mean 92.18, std 7.44, range [66.88, 98.81]

Foldseek 3Di:
DVVVVVVVVVVVVVVVPDDDDDPADDLDDDDALEAESPPPDDPVRRVVVRVVQVVVCVVPVDHHHHHDHNDPVPDDPVVRVVVD